Protein AF-A0A5T1YWD6-F1 (afdb_monomer)

Organism: Campylobacter jejuni (NCBI:txid197)

Secondary structure (DSSP, 8-state):
----TTS-PSPEEEEEEETTEEEEEEEEEHHHHHT-TTGGGEEE-HHHH--S--S-TTEEEEEEHHHHHHHTTSTHHHHHHHHHHHHHHHHHHHHHHHHHTSPPHHHHHHHHHH-HHHHHHHHHHIIIIISHHHHHH-HHHHHT-HHHHHHHHHHHHHHHT-

Mean predicted aligned error: 9.4 Å

Nearest PDB structures (foldseek):
  2qb8-assembly2_B  TM=4.232E-01  e=1.201E+00  Saccharomyces cerevisiae
  8bqs-assembly1_e  TM=4.198E-01  e=2.647E+00  Tetrahymena thermophila SB210
  4yp8-assembly2_B  TM=3.379E-01  e=5.489E+00  Homo sapiens

Radius of gyration: 25.06 Å; Cα contacts (8 Å, |Δi|>4): 116; chains: 1; bounding box: 54×38×63 Å

Sequence (162 aa):
DSDDGSLVVLPVRLYFVYQNKEITFLITTKQLIILDPDREKYTDVTKKIINWEIKYSNIIILLDLDKWNIIKKDSSFLEYQQKIQEYLKALEDNEQKRIQNAITEIEILNYLKENKDIARKFKQILDNDHLPYIKQHRPDIVASWKYYQEFEKMCEELDENN

pLDDT: mean 85.83, std 12.74, range [32.72, 96.5]

Foldseek 3Di:
DDDDVPPDDPFDWDWDADPNDIWIKTKHFPVVLVPDPCNVQWDFCPVVLDDDDQPDPGITIITGPVVCVVPVPPPCVVVVSVVVVVSSVVVVVVVVVCVVPPQDLVNVLVVCLVVVVVLVVVVCCCVPPPCPVCCVPPVVVVVPPVSVVVSVVSNVVVVVVD

Solvent-accessible surface area (backbone atoms only — not comparable to full-atom values): 9642 Å² total; per-residue (Å²): 145,81,81,72,94,75,83,77,68,76,68,42,76,49,79,44,81,52,96,94,36,84,45,57,40,37,39,33,41,55,73,60,49,74,72,40,92,64,47,84,53,43,36,85,43,40,79,79,54,44,91,69,89,63,96,57,86,49,62,40,32,31,30,46,44,74,58,46,74,65,41,80,84,42,77,66,46,57,57,53,29,50,54,52,46,52,52,52,49,53,50,54,52,50,51,50,50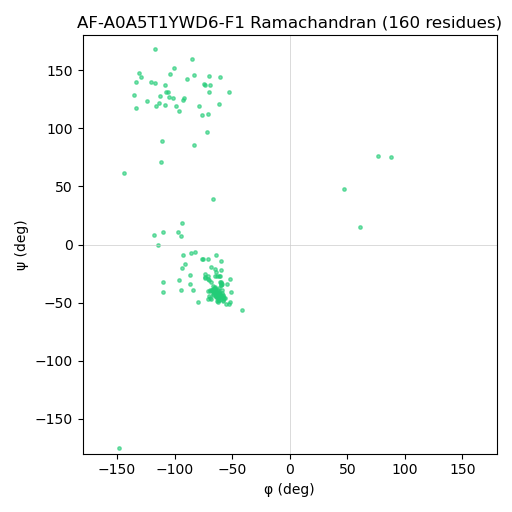,51,60,73,68,46,87,46,73,66,56,52,50,53,52,32,68,76,35,54,71,58,37,51,54,51,48,50,48,40,62,71,74,65,38,53,70,44,54,70,77,41,43,70,61,62,71,66,36,64,70,59,55,53,48,52,53,54,52,52,55,59,64,75,76,108

InterPro domains:
  IPR021353 Protein of unknown function DUF2972 [PF11186] (8-158)

Structure (mmCIF, N/CA/C/O backbone):
data_AF-A0A5T1YWD6-F1
#
_entry.id   AF-A0A5T1YWD6-F1
#
loop_
_atom_site.group_PDB
_atom_site.id
_atom_site.type_symbol
_atom_site.label_atom_id
_atom_site.label_alt_id
_atom_site.label_comp_id
_atom_site.label_asym_id
_atom_site.label_entity_id
_atom_site.label_seq_id
_atom_site.pdbx_PDB_ins_code
_atom_site.Cartn_x
_atom_site.Cartn_y
_atom_site.Cartn_z
_atom_site.occupancy
_atom_site.B_iso_or_equiv
_atom_site.auth_seq_id
_atom_site.auth_comp_id
_atom_site.auth_asym_id
_atom_site.auth_atom_id
_atom_site.pdbx_PDB_model_num
ATOM 1 N N . ASP A 1 1 ? 3.124 -24.638 1.987 1.00 35.06 1 ASP A N 1
ATOM 2 C CA . ASP A 1 1 ? 2.186 -23.705 1.337 1.00 35.06 1 ASP A CA 1
ATOM 3 C C . ASP A 1 1 ? 1.705 -22.703 2.360 1.00 35.06 1 ASP A C 1
ATOM 5 O O . ASP A 1 1 ? 0.702 -22.919 3.025 1.00 35.06 1 ASP A O 1
ATOM 9 N N . SER A 1 2 ? 2.519 -21.683 2.606 1.00 34.62 2 SER A N 1
ATOM 10 C CA . SER A 1 2 ? 2.309 -20.716 3.679 1.00 34.62 2 SER A CA 1
ATOM 11 C C . SER A 1 2 ? 2.550 -19.319 3.139 1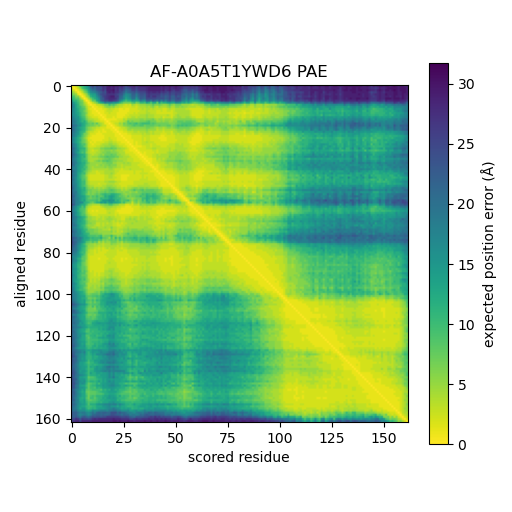.00 34.62 2 SER A C 1
ATOM 13 O O . SER A 1 2 ? 3.620 -19.067 2.586 1.00 34.62 2 SER A O 1
ATOM 15 N N . ASP A 1 3 ? 1.562 -18.466 3.394 1.00 34.62 3 ASP A N 1
ATOM 16 C CA . ASP A 1 3 ? 1.523 -17.027 3.144 1.00 34.62 3 ASP A CA 1
ATOM 17 C C . ASP A 1 3 ? 1.280 -16.657 1.673 1.00 34.62 3 ASP A C 1
ATOM 19 O O . ASP A 1 3 ? 2.172 -16.261 0.922 1.00 34.62 3 ASP A O 1
ATOM 23 N N . ASP A 1 4 ? 0.017 -16.798 1.253 1.00 32.72 4 ASP A N 1
ATOM 24 C CA . ASP A 1 4 ? -0.498 -15.957 0.182 1.00 32.72 4 ASP A CA 1
ATOM 25 C C . ASP A 1 4 ? -0.403 -14.498 0.653 1.00 32.72 4 ASP A C 1
ATOM 27 O O . ASP A 1 4 ? -0.552 -14.196 1.832 1.00 32.72 4 ASP A O 1
ATOM 31 N N . GLY A 1 5 ? -0.112 -13.563 -0.247 1.00 40.47 5 GLY A N 1
ATOM 32 C CA . GLY A 1 5 ? -0.024 -12.130 0.062 1.00 40.47 5 GLY A CA 1
ATOM 33 C C . GLY A 1 5 ? -1.365 -11.489 0.461 1.00 40.47 5 GLY A C 1
ATOM 34 O O . GLY A 1 5 ? -1.658 -10.381 0.023 1.00 40.47 5 GLY A O 1
ATOM 35 N N . SER A 1 6 ? -2.198 -12.189 1.233 1.00 35.53 6 SER A N 1
ATOM 36 C CA . SER A 1 6 ? -3.509 -11.794 1.742 1.00 35.53 6 SER A CA 1
ATOM 37 C C . SER A 1 6 ? -3.432 -10.920 3.000 1.00 35.53 6 SER A C 1
ATOM 39 O O . SER A 1 6 ? -4.447 -10.370 3.439 1.00 35.53 6 SER A O 1
ATOM 41 N N . LEU A 1 7 ? -2.236 -10.718 3.562 1.00 42.41 7 LEU A N 1
ATOM 42 C CA . LEU A 1 7 ? -2.032 -9.802 4.678 1.00 42.41 7 LEU A CA 1
ATOM 43 C C . LEU A 1 7 ? -2.147 -8.333 4.225 1.00 42.41 7 LEU A C 1
ATOM 45 O O . LEU A 1 7 ? -1.185 -7.690 3.824 1.00 42.41 7 LEU A O 1
ATOM 49 N N . VAL A 1 8 ? -3.358 -7.810 4.446 1.00 55.28 8 VAL A N 1
ATOM 50 C CA . VAL A 1 8 ? -3.690 -6.414 4.779 1.00 55.28 8 VAL A CA 1
ATOM 51 C C . VAL A 1 8 ? -3.914 -5.446 3.609 1.00 55.28 8 VAL A C 1
ATOM 53 O O . VAL A 1 8 ? -3.154 -4.514 3.359 1.00 55.28 8 VAL A O 1
ATOM 56 N N . VAL A 1 9 ? -5.078 -5.572 2.969 1.00 68.50 9 VAL A N 1
ATOM 57 C CA . VAL A 1 9 ? -5.724 -4.460 2.250 1.00 68.50 9 VAL A CA 1
ATOM 58 C C . VAL A 1 9 ? -6.683 -3.728 3.188 1.00 68.50 9 VAL A C 1
ATOM 60 O O . VAL A 1 9 ? -7.563 -4.336 3.793 1.00 68.50 9 VAL A O 1
ATOM 63 N N . LEU A 1 10 ? -6.524 -2.408 3.308 1.00 81.19 10 LEU A N 1
ATOM 64 C CA . LEU A 1 10 ? -7.544 -1.543 3.906 1.00 81.19 10 LEU A CA 1
ATOM 65 C C . LEU A 1 10 ? -8.754 -1.453 2.951 1.00 81.19 10 LEU A C 1
ATOM 67 O O . LEU A 1 10 ? -8.550 -1.405 1.737 1.00 81.19 10 LEU A O 1
ATOM 71 N N . PRO A 1 11 ? -9.999 -1.370 3.454 1.00 88.69 11 PRO A N 1
ATOM 72 C CA . PRO A 1 11 ? -10.385 -1.234 4.859 1.00 88.69 11 PRO A CA 1
ATOM 73 C C . PRO A 1 11 ? -10.431 -2.564 5.630 1.00 88.69 11 PRO A C 1
ATOM 75 O O . PRO A 1 11 ? -10.867 -3.583 5.106 1.00 88.69 11 PRO A O 1
ATOM 78 N N . VAL A 1 12 ? -10.084 -2.522 6.920 1.00 90.31 12 VAL A N 1
ATOM 79 C CA . VAL A 1 12 ? -10.165 -3.662 7.849 1.00 90.31 12 VAL A CA 1
ATOM 80 C C . VAL A 1 12 ? -11.090 -3.340 9.017 1.00 90.31 12 VAL A C 1
ATOM 82 O O . VAL A 1 12 ? -11.076 -2.234 9.554 1.00 90.31 12 VAL A O 1
ATOM 85 N N . ARG A 1 13 ? -11.900 -4.322 9.425 1.00 90.50 13 ARG A N 1
ATOM 86 C CA . ARG A 1 13 ? -12.762 -4.250 10.610 1.00 90.50 13 ARG A CA 1
ATOM 87 C C . ARG A 1 13 ? -12.203 -5.164 11.696 1.00 90.50 13 ARG A C 1
ATOM 89 O O . ARG A 1 13 ? -12.092 -6.367 11.487 1.00 90.50 13 ARG A O 1
ATOM 96 N N . LEU A 1 14 ? -11.859 -4.591 12.844 1.00 90.88 14 LEU A N 1
ATOM 97 C CA . LEU A 1 14 ? -11.433 -5.328 14.031 1.00 90.88 14 LEU A CA 1
ATOM 98 C C . LEU A 1 14 ? -12.586 -5.409 15.025 1.00 90.88 14 LEU A C 1
ATOM 100 O O . LEU A 1 14 ? -13.163 -4.388 15.403 1.00 90.88 14 LEU A O 1
ATOM 104 N N . TYR A 1 15 ? -12.906 -6.631 15.435 1.00 90.31 15 TYR A N 1
ATOM 105 C CA . TYR A 1 15 ? -14.066 -6.949 16.256 1.00 90.31 15 TYR A CA 1
ATOM 106 C C . TYR A 1 15 ? -13.651 -7.251 17.692 1.00 90.31 15 TYR A C 1
ATOM 108 O O . TYR A 1 15 ? -12.761 -8.062 17.941 1.00 90.31 15 TYR A O 1
ATOM 116 N N . PHE A 1 16 ? -14.331 -6.618 18.641 1.00 88.94 16 PHE A N 1
ATOM 117 C CA . PHE A 1 16 ? -14.125 -6.792 20.072 1.00 88.94 16 PHE A CA 1
ATOM 118 C C . PHE A 1 16 ? -15.466 -7.030 20.756 1.00 88.94 16 PHE A C 1
ATOM 120 O O . PHE A 1 16 ? -16.493 -6.494 20.341 1.00 88.94 16 PHE A O 1
ATOM 127 N N . VAL A 1 17 ? -15.460 -7.818 21.828 1.00 85.62 17 VAL A N 1
ATOM 128 C CA . VAL A 1 17 ? -16.655 -8.073 22.639 1.00 85.62 17 VAL A CA 1
ATOM 129 C C . VAL A 1 17 ? -16.548 -7.284 23.940 1.00 85.62 17 VAL A C 1
ATOM 131 O O . VAL A 1 17 ? -15.562 -7.402 24.665 1.00 85.62 17 VAL A O 1
ATOM 134 N N . TYR A 1 18 ? -17.579 -6.499 24.243 1.00 81.94 18 TYR A N 1
ATOM 135 C CA . TYR A 1 18 ? -17.719 -5.728 25.475 1.00 81.94 18 TYR A CA 1
ATOM 136 C C . TYR A 1 18 ? -19.120 -5.923 26.052 1.00 81.94 18 TYR A C 1
ATOM 138 O O . TYR A 1 18 ? -20.101 -5.552 25.412 1.00 81.94 18 TYR A O 1
ATOM 146 N N . GLN A 1 19 ? -19.236 -6.500 27.254 1.00 82.38 19 GLN A N 1
ATOM 147 C CA . GLN A 1 19 ? -20.529 -6.751 27.917 1.00 82.38 19 GLN A CA 1
ATOM 148 C C . GLN A 1 19 ? -21.571 -7.409 26.982 1.00 82.38 19 GLN A C 1
ATOM 150 O O . GLN A 1 19 ? -22.706 -6.947 26.865 1.00 82.38 19 GLN A O 1
ATOM 155 N N . ASN A 1 20 ? -21.161 -8.461 26.262 1.00 82.94 20 ASN A N 1
ATOM 156 C CA . ASN A 1 20 ? -21.955 -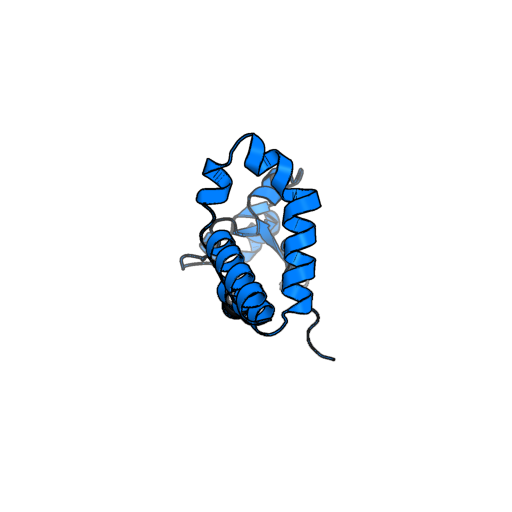9.167 25.241 1.00 82.94 20 ASN A CA 1
ATOM 157 C C . ASN A 1 20 ? -22.406 -8.312 24.041 1.00 82.94 20 ASN A C 1
ATOM 159 O O . ASN A 1 20 ? -23.272 -8.729 23.274 1.00 82.94 20 ASN A O 1
ATOM 163 N N . LYS A 1 21 ? -21.825 -7.126 23.848 1.00 83.38 21 LYS A N 1
ATOM 164 C CA . LYS A 1 21 ? -22.015 -6.294 22.661 1.00 83.38 21 LYS A CA 1
ATOM 165 C C . LYS A 1 21 ? -20.755 -6.306 21.817 1.00 83.38 21 LYS A C 1
ATOM 167 O O . LYS A 1 21 ? -19.648 -6.155 22.327 1.00 83.38 21 LYS A O 1
ATOM 172 N N . GLU A 1 22 ? -20.945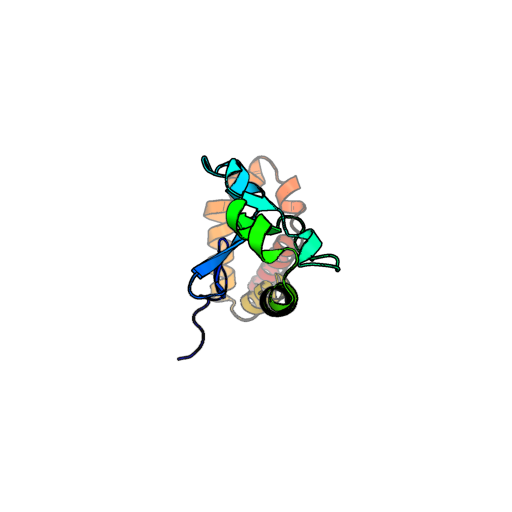 -6.413 20.514 1.00 86.75 22 GLU A N 1
ATOM 173 C CA . GLU A 1 22 ? -19.865 -6.239 19.556 1.00 86.75 22 GLU A CA 1
ATOM 174 C C . GLU A 1 22 ? -19.502 -4.753 19.425 1.00 86.75 22 GLU A C 1
ATOM 176 O O . GLU A 1 22 ? -20.371 -3.862 19.416 1.00 86.75 22 GLU A O 1
ATOM 181 N N 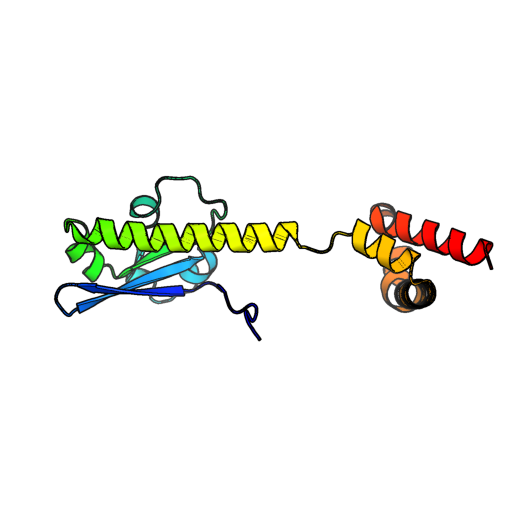. ILE A 1 23 ? -18.199 -4.507 19.361 1.00 89.56 23 ILE A N 1
ATOM 182 C CA . ILE A 1 23 ? -17.562 -3.228 19.085 1.00 89.56 23 ILE A CA 1
ATOM 183 C C . ILE A 1 23 ? -16.643 -3.442 17.894 1.00 89.56 23 ILE A C 1
ATOM 185 O O . ILE A 1 23 ? -15.747 -4.284 17.937 1.00 89.56 23 ILE A O 1
ATOM 189 N N . THR A 1 24 ? -16.848 -2.652 16.848 1.00 91.25 24 THR A N 1
ATOM 190 C CA . THR A 1 24 ? -16.086 -2.772 15.609 1.00 91.25 24 THR A CA 1
ATOM 191 C C . THR A 1 24 ? -15.282 -1.505 15.374 1.00 91.25 24 THR A C 1
ATOM 193 O O . THR A 1 24 ? -15.860 -0.432 15.208 1.00 91.25 24 THR A O 1
ATOM 196 N N . PHE A 1 25 ? -13.960 -1.635 15.311 1.00 92.69 25 PHE A N 1
ATOM 197 C CA . PHE A 1 25 ? -13.071 -0.575 14.846 1.00 92.69 25 PHE A CA 1
ATOM 198 C C . PHE A 1 25 ? -12.828 -0.749 13.351 1.00 92.69 25 PHE A C 1
ATOM 200 O O . PHE A 1 25 ? -12.387 -1.807 12.906 1.00 92.69 25 PHE A O 1
ATOM 207 N N . LEU A 1 26 ? -13.116 0.288 12.574 1.00 93.38 26 LEU A N 1
ATOM 208 C CA . LEU A 1 26 ? -12.834 0.351 11.148 1.00 93.38 26 LEU A CA 1
ATOM 209 C C . LEU A 1 26 ? -11.506 1.079 10.940 1.00 93.38 26 LEU A C 1
ATOM 211 O O . LEU A 1 26 ? -11.391 2.270 11.215 1.00 93.38 26 LEU A O 1
ATOM 215 N N . ILE A 1 27 ? -10.510 0.367 10.431 1.00 92.25 27 ILE A N 1
ATOM 216 C CA . ILE A 1 27 ? -9.232 0.926 10.002 1.00 92.25 27 ILE A CA 1
ATOM 217 C C . ILE A 1 27 ? -9.311 1.095 8.489 1.00 92.25 27 ILE A C 1
ATOM 219 O O . ILE A 1 27 ? -9.535 0.131 7.760 1.00 92.25 27 ILE A O 1
ATOM 223 N N . THR A 1 28 ? -9.173 2.322 8.003 1.00 91.44 28 THR A N 1
ATOM 224 C CA . THR A 1 28 ? -9.316 2.645 6.578 1.00 91.44 28 THR A CA 1
ATOM 225 C C . THR A 1 28 ? -8.405 3.808 6.194 1.00 91.44 28 THR A C 1
ATOM 227 O O . THR A 1 28 ? -7.607 4.280 7.005 1.00 91.44 28 THR A O 1
ATOM 230 N N . THR A 1 29 ? -8.502 4.276 4.952 1.00 90.44 29 THR A N 1
ATOM 231 C CA . THR A 1 29 ? -7.843 5.502 4.507 1.00 90.44 29 THR A CA 1
ATOM 232 C C . THR A 1 29 ? -8.816 6.677 4.471 1.00 90.44 29 THR A C 1
ATOM 234 O O . THR A 1 29 ? -10.016 6.528 4.226 1.00 90.44 29 THR A O 1
ATOM 237 N N . LYS A 1 30 ? -8.285 7.889 4.661 1.00 88.19 30 LYS A N 1
ATOM 238 C CA . LYS A 1 30 ? -9.056 9.139 4.565 1.00 88.19 30 LYS A CA 1
ATOM 239 C C . LYS A 1 30 ? -9.791 9.285 3.228 1.00 88.19 30 LYS A C 1
ATOM 241 O O . LYS A 1 30 ? -10.877 9.847 3.201 1.00 88.19 30 LYS A O 1
ATOM 246 N N . GLN A 1 31 ? -9.223 8.784 2.127 1.00 85.94 31 GLN A N 1
ATOM 247 C CA . GLN A 1 31 ? -9.871 8.889 0.816 1.00 85.94 31 GLN A CA 1
ATOM 248 C C . GLN A 1 31 ? -11.143 8.037 0.745 1.00 85.94 31 GLN A C 1
ATOM 250 O O . GLN A 1 31 ? -12.145 8.481 0.195 1.00 85.94 31 GLN A O 1
ATOM 255 N N . LEU A 1 32 ? -11.113 6.838 1.335 1.00 86.31 32 LEU A N 1
ATOM 256 C CA . LEU A 1 32 ? -12.243 5.914 1.311 1.00 86.31 32 LEU A CA 1
ATOM 257 C C . LEU A 1 32 ? -13.404 6.408 2.181 1.00 86.31 32 LEU A C 1
ATOM 259 O O . LEU A 1 32 ? -14.549 6.326 1.752 1.00 86.31 32 LEU A O 1
ATOM 263 N N . ILE A 1 33 ? -13.128 6.980 3.360 1.00 88.31 33 ILE A N 1
ATOM 264 C CA . ILE A 1 33 ? -14.201 7.461 4.249 1.00 88.31 33 ILE A CA 1
ATOM 265 C C . ILE A 1 33 ? -14.916 8.709 3.716 1.00 88.31 33 ILE A C 1
ATOM 267 O O . ILE A 1 33 ? -16.098 8.901 3.981 1.00 88.31 33 ILE A O 1
ATOM 271 N N . ILE A 1 34 ? -14.233 9.560 2.942 1.00 85.69 34 ILE A N 1
ATOM 272 C CA . ILE A 1 34 ? -14.864 10.741 2.326 1.00 85.69 34 ILE A CA 1
ATOM 273 C C . ILE A 1 34 ? -16.007 10.324 1.390 1.00 85.69 34 ILE A C 1
ATOM 275 O O . ILE A 1 34 ? -17.001 11.041 1.276 1.00 85.69 34 ILE A O 1
ATOM 279 N N . LEU A 1 35 ? -15.874 9.159 0.754 1.00 85.19 35 LEU A N 1
ATOM 280 C CA . LEU A 1 35 ? -16.856 8.602 -0.173 1.00 85.19 35 LEU A CA 1
ATOM 281 C C . LEU A 1 35 ? -17.959 7.795 0.530 1.00 85.19 35 LEU A C 1
ATOM 283 O O . LEU A 1 35 ? -18.920 7.399 -0.124 1.00 85.19 35 LEU A O 1
ATOM 287 N N . ASP A 1 36 ? -17.840 7.555 1.837 1.00 86.00 36 ASP A N 1
ATOM 288 C CA . ASP A 1 36 ? -18.818 6.783 2.598 1.00 86.00 36 ASP A CA 1
ATOM 289 C C . ASP A 1 36 ? -20.053 7.655 2.923 1.00 86.00 36 ASP A C 1
ATOM 291 O O . ASP A 1 36 ? -19.918 8.689 3.598 1.00 86.00 36 ASP A O 1
ATOM 295 N N . PRO A 1 37 ? -21.263 7.278 2.461 1.00 87.62 37 PRO A N 1
ATOM 296 C CA . PRO A 1 37 ? -22.492 8.005 2.777 1.00 87.62 37 PRO A CA 1
ATOM 297 C C . PRO A 1 37 ? -22.828 7.982 4.274 1.00 87.62 37 PRO A C 1
ATOM 299 O O . PRO A 1 37 ? -23.490 8.893 4.763 1.00 87.62 37 PRO A O 1
ATOM 302 N N . ASP A 1 38 ? -22.334 6.987 5.011 1.00 87.19 38 ASP A N 1
ATOM 303 C CA . ASP A 1 38 ? -22.591 6.775 6.432 1.00 87.19 38 ASP A CA 1
ATOM 304 C C . ASP A 1 38 ? -21.482 7.335 7.338 1.00 87.19 38 ASP A C 1
ATOM 306 O O . ASP A 1 38 ? -21.492 7.099 8.548 1.00 87.19 38 ASP A O 1
ATOM 310 N N . ARG A 1 39 ? -20.539 8.122 6.796 1.00 86.44 39 ARG A N 1
ATOM 311 C CA . ARG A 1 39 ? -19.379 8.645 7.547 1.00 86.44 39 ARG A CA 1
ATOM 312 C C . ARG A 1 39 ? -19.736 9.365 8.853 1.00 86.44 39 ARG A C 1
ATOM 314 O O . ARG A 1 39 ? -18.944 9.350 9.788 1.00 86.44 39 ARG A O 1
ATOM 321 N N . GLU A 1 40 ? -20.917 9.983 8.926 1.00 87.81 40 GLU A N 1
ATOM 322 C CA . GLU A 1 40 ? -21.393 10.730 10.101 1.00 87.81 40 GLU A CA 1
ATOM 323 C C . GLU A 1 40 ? -21.687 9.828 11.309 1.00 87.81 40 GLU A C 1
ATOM 325 O O . GLU A 1 40 ? -21.694 10.300 12.444 1.00 87.81 40 GLU A O 1
ATOM 330 N N . LYS A 1 41 ? -21.872 8.519 11.086 1.00 89.75 41 LYS A N 1
ATOM 331 C CA . LYS A 1 41 ? -22.056 7.518 12.149 1.00 89.75 41 LYS A CA 1
ATOM 332 C C . LYS A 1 41 ? -20.749 7.178 12.865 1.00 89.75 41 LYS A C 1
ATOM 334 O O . LYS A 1 41 ? -20.770 6.540 13.917 1.00 89.75 41 LYS A O 1
ATOM 339 N N . TYR A 1 42 ? -19.610 7.588 12.311 1.00 91.81 42 TYR A N 1
ATOM 340 C CA . TYR A 1 42 ? -18.298 7.264 12.844 1.00 91.81 42 TYR A CA 1
ATOM 341 C C . TYR A 1 42 ? -17.656 8.444 13.576 1.00 91.81 42 TYR A C 1
ATOM 343 O O . TYR A 1 42 ? -17.781 9.607 13.204 1.00 91.81 42 TYR A O 1
ATOM 351 N N . THR A 1 43 ? -16.892 8.120 14.613 1.00 92.69 43 THR A N 1
ATOM 352 C CA . THR A 1 43 ? -15.966 9.019 15.300 1.00 92.69 43 THR A CA 1
ATOM 353 C C . THR A 1 43 ? -14.535 8.639 14.957 1.00 92.69 43 THR A C 1
ATOM 355 O O . THR A 1 43 ? -14.154 7.474 15.087 1.00 92.69 43 THR A O 1
ATOM 358 N N . ASP A 1 44 ? -13.726 9.630 14.583 1.00 93.19 44 ASP A N 1
ATOM 359 C CA . ASP A 1 44 ? -12.277 9.472 14.453 1.00 93.19 44 ASP A CA 1
ATOM 360 C C . ASP A 1 44 ? -11.632 9.336 15.839 1.00 93.19 44 ASP A C 1
ATOM 362 O O . ASP A 1 44 ? -11.597 10.273 16.643 1.00 93.19 44 ASP A O 1
ATOM 366 N N . VAL A 1 45 ? -11.110 8.142 16.110 1.00 92.81 45 VAL A N 1
ATOM 367 C CA . VAL A 1 45 ? -10.413 7.787 17.351 1.00 92.81 45 VAL A CA 1
ATOM 368 C C . VAL A 1 45 ? -8.912 7.580 17.130 1.00 92.81 45 VAL A C 1
ATOM 370 O O . VAL A 1 45 ? -8.209 7.142 18.041 1.00 92.81 45 VAL A O 1
ATOM 373 N N . THR A 1 46 ? -8.381 7.945 15.960 1.00 92.12 46 THR A N 1
ATOM 374 C CA . THR A 1 46 ? -6.984 7.698 15.562 1.00 92.12 46 THR A CA 1
ATOM 375 C C . THR A 1 46 ? -5.999 8.218 16.605 1.00 92.12 46 THR A C 1
ATOM 377 O O . THR A 1 46 ? -5.180 7.460 17.109 1.00 92.12 46 THR A O 1
ATOM 380 N N . LYS A 1 47 ? -6.139 9.481 17.031 1.00 89.50 47 LYS A N 1
ATOM 381 C CA . LYS A 1 47 ? -5.266 10.107 18.049 1.00 89.50 47 LYS A CA 1
ATOM 382 C C . LYS A 1 47 ? -5.473 9.576 19.472 1.00 89.50 47 LYS A C 1
ATOM 384 O O . LYS A 1 47 ? -4.717 9.929 20.372 1.00 89.50 47 LYS A O 1
ATOM 389 N N . LYS A 1 48 ? -6.544 8.816 19.713 1.00 90.25 48 LYS A N 1
ATOM 390 C CA . LYS A 1 48 ? -6.783 8.146 20.998 1.00 90.25 48 LYS A CA 1
ATOM 391 C C . LYS A 1 48 ? -6.093 6.794 21.044 1.00 90.25 48 LYS A C 1
ATOM 393 O O . LYS A 1 48 ? -5.611 6.414 22.099 1.00 90.25 48 LYS A O 1
ATOM 398 N N . ILE A 1 49 ? -6.019 6.115 19.905 1.00 90.25 49 ILE A N 1
ATOM 399 C CA . ILE A 1 49 ? -5.361 4.816 19.787 1.00 90.25 49 ILE A CA 1
ATOM 400 C C . ILE A 1 49 ? -3.858 4.983 19.570 1.00 90.25 49 ILE A C 1
ATOM 402 O O . ILE A 1 49 ? -3.069 4.230 20.128 1.00 90.25 49 ILE A O 1
ATOM 406 N N . ILE A 1 50 ? -3.446 5.966 18.777 1.00 86.94 50 ILE A N 1
ATOM 407 C CA . ILE A 1 50 ? -2.071 6.117 18.309 1.00 86.94 50 ILE A CA 1
ATOM 408 C C . ILE A 1 50 ? -1.462 7.371 18.926 1.00 86.94 50 ILE A C 1
ATOM 410 O O . ILE A 1 50 ? -2.023 8.463 18.828 1.00 86.94 50 ILE A O 1
ATOM 414 N N . ASN A 1 51 ? -0.295 7.197 19.544 1.00 82.75 51 ASN A N 1
ATOM 415 C CA . ASN A 1 51 ? 0.488 8.264 20.168 1.00 82.75 51 ASN A CA 1
ATOM 416 C C . ASN A 1 51 ? 1.876 8.463 19.529 1.00 82.75 51 ASN A C 1
ATOM 418 O O . ASN A 1 51 ? 2.676 9.225 20.066 1.00 82.75 51 ASN A O 1
ATOM 422 N N . TRP A 1 52 ? 2.159 7.801 18.405 1.00 84.75 52 TRP A N 1
ATOM 423 C CA . TRP A 1 52 ? 3.371 7.990 17.605 1.00 84.75 52 TRP A CA 1
ATOM 424 C C . TRP A 1 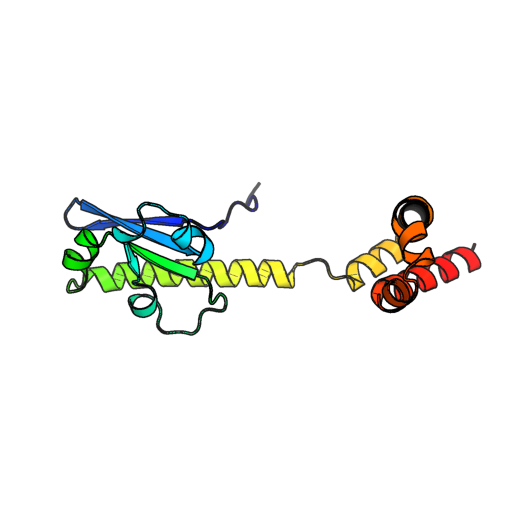52 ? 3.027 8.506 16.205 1.00 84.75 52 TRP A C 1
ATOM 426 O O . TRP A 1 52 ? 1.866 8.517 15.789 1.00 84.75 52 TRP A O 1
ATOM 436 N N . GLU A 1 53 ? 4.045 8.950 15.476 1.00 78.44 53 GLU A N 1
ATOM 437 C CA . GLU A 1 53 ? 3.904 9.311 14.070 1.00 78.44 53 GLU A CA 1
ATOM 438 C C . GLU A 1 53 ? 3.840 8.042 13.211 1.00 78.44 53 GLU A C 1
ATOM 440 O O . GLU A 1 53 ? 4.815 7.302 13.108 1.00 78.44 53 GLU A O 1
ATOM 445 N N . ILE A 1 54 ? 2.676 7.776 12.617 1.00 72.94 54 ILE A N 1
ATOM 446 C CA . ILE A 1 54 ? 2.486 6.653 11.692 1.00 72.94 54 ILE A CA 1
ATOM 447 C C . ILE A 1 54 ? 3.167 7.008 10.376 1.00 72.94 54 ILE A C 1
ATOM 449 O O . ILE A 1 54 ? 2.955 8.104 9.847 1.00 72.94 54 ILE A O 1
ATOM 453 N N . LYS A 1 55 ? 3.878 6.051 9.778 1.00 71.38 55 LYS A N 1
ATOM 454 C CA . LYS A 1 55 ? 4.497 6.233 8.453 1.00 71.38 55 LYS A CA 1
ATOM 455 C C . LYS A 1 55 ? 3.467 6.549 7.351 1.00 71.38 55 LYS A C 1
ATOM 457 O O . LYS A 1 55 ? 3.801 7.153 6.334 1.00 71.38 55 LYS A O 1
ATOM 462 N N . TYR A 1 56 ? 2.204 6.186 7.574 1.00 70.56 56 TYR A N 1
ATOM 463 C CA . TYR A 1 56 ? 1.077 6.352 6.656 1.00 70.56 56 TYR A CA 1
ATOM 464 C C . TYR A 1 56 ? 0.087 7.405 7.174 1.00 70.56 56 TYR A C 1
ATOM 466 O O . TYR A 1 56 ? -0.887 7.103 7.866 1.00 70.56 56 TYR A O 1
ATOM 474 N N . SER A 1 57 ? 0.309 8.668 6.805 1.00 68.62 57 SER A N 1
ATOM 475 C CA . SER A 1 57 ? -0.494 9.821 7.258 1.00 68.62 57 SER A CA 1
ATOM 476 C C . SER A 1 57 ? -1.966 9.809 6.801 1.00 68.62 57 SER A C 1
ATOM 478 O O . SER A 1 57 ? -2.783 10.630 7.249 1.00 68.62 57 SER A O 1
ATOM 480 N N . ASN A 1 58 ? -2.325 8.889 5.902 1.00 84.75 58 ASN A N 1
ATOM 481 C CA . ASN A 1 58 ? -3.670 8.695 5.374 1.00 84.75 58 ASN A CA 1
ATOM 482 C C . ASN A 1 58 ? -4.498 7.652 6.137 1.00 84.75 58 ASN A C 1
ATOM 484 O O . ASN A 1 58 ? -5.694 7.572 5.855 1.00 84.75 58 ASN A O 1
ATOM 488 N N . ILE A 1 59 ? -3.918 6.887 7.070 1.00 88.94 59 ILE A N 1
ATOM 489 C CA . ILE A 1 59 ? -4.673 5.931 7.892 1.00 88.94 59 ILE A CA 1
ATOM 490 C C . ILE A 1 59 ? -5.580 6.689 8.867 1.00 88.94 59 ILE A C 1
ATOM 492 O O . ILE A 1 59 ? -5.183 7.686 9.473 1.00 88.94 59 ILE A O 1
ATOM 496 N N . ILE A 1 60 ? -6.813 6.207 9.002 1.00 91.88 60 ILE A N 1
ATOM 497 C CA . ILE A 1 60 ? -7.799 6.675 9.972 1.00 91.88 60 ILE A CA 1
ATOM 498 C C . ILE A 1 60 ? -8.441 5.472 10.662 1.00 91.88 60 ILE A C 1
ATOM 500 O O . ILE A 1 60 ? -8.721 4.452 10.028 1.00 91.88 60 ILE A O 1
ATOM 504 N N . ILE A 1 61 ? -8.666 5.597 11.969 1.00 93.56 61 ILE A N 1
ATOM 505 C CA . ILE A 1 61 ? -9.359 4.598 12.776 1.00 93.56 61 ILE A CA 1
ATOM 506 C C . ILE A 1 61 ? -10.676 5.184 13.248 1.00 93.56 61 ILE A C 1
ATOM 508 O O . ILE A 1 61 ? -10.725 6.209 13.931 1.00 93.56 61 ILE A O 1
ATOM 512 N N . LEU A 1 62 ? -11.740 4.495 12.876 1.00 94.38 62 LEU A N 1
ATOM 513 C CA . LEU A 1 62 ? -13.111 4.913 13.050 1.00 94.38 62 LEU A CA 1
ATOM 514 C C . LEU A 1 62 ? -13.825 3.940 13.975 1.00 94.38 62 LEU A C 1
ATOM 516 O O . LEU A 1 62 ? -13.660 2.723 13.881 1.00 94.38 62 LEU A O 1
ATOM 520 N N . LEU A 1 63 ? -14.644 4.489 14.857 1.00 93.12 63 LEU A N 1
ATOM 521 C CA . LEU A 1 63 ? -15.531 3.728 15.720 1.00 93.12 63 LEU A CA 1
ATOM 522 C C . LEU A 1 63 ? -16.935 4.305 15.605 1.00 93.12 63 LEU A C 1
ATOM 524 O O . LEU A 1 63 ? -17.090 5.514 15.471 1.00 93.12 63 LEU A O 1
ATOM 528 N N . ASP A 1 64 ? -17.950 3.455 15.668 1.00 90.25 64 ASP A N 1
ATOM 529 C CA . ASP A 1 64 ? -19.335 3.909 15.774 1.00 90.25 64 ASP A CA 1
ATOM 530 C C . ASP A 1 64 ? -19.504 4.900 16.949 1.00 90.25 64 ASP A C 1
ATOM 532 O O . ASP A 1 64 ? -19.009 4.664 18.060 1.00 90.25 64 ASP A O 1
ATOM 536 N N . LEU A 1 65 ? -20.158 6.037 16.690 1.00 85.62 65 LEU A N 1
ATOM 537 C CA . LEU A 1 65 ? -20.301 7.151 17.632 1.00 85.62 65 LEU A CA 1
ATOM 538 C C . LEU A 1 65 ? -21.005 6.729 18.931 1.00 85.62 65 LEU A C 1
ATOM 540 O O . LEU A 1 65 ? -20.592 7.139 20.024 1.00 85.62 65 LEU A O 1
ATOM 544 N N . ASP A 1 66 ? -22.026 5.878 18.836 1.00 86.50 66 ASP A N 1
ATOM 545 C CA . ASP A 1 66 ? -22.773 5.401 19.999 1.00 86.50 66 ASP A CA 1
ATOM 546 C C . ASP A 1 66 ? -21.899 4.476 20.847 1.00 86.50 66 ASP A C 1
ATOM 548 O O . ASP A 1 66 ? -21.868 4.583 22.078 1.00 86.50 66 ASP A O 1
ATOM 552 N N . LYS A 1 67 ? -21.106 3.615 20.199 1.00 87.75 67 LYS A N 1
ATOM 553 C CA . LYS A 1 67 ? -20.139 2.739 20.882 1.00 87.75 67 LYS A CA 1
ATOM 554 C C . LYS A 1 67 ? -19.028 3.533 21.557 1.00 87.75 67 LYS A C 1
ATOM 556 O O . LYS A 1 67 ? -18.673 3.223 22.696 1.00 87.75 67 LYS A O 1
ATOM 561 N N . TRP A 1 68 ? -18.510 4.575 20.909 1.00 87.69 68 TRP A N 1
ATOM 562 C CA . TRP A 1 68 ? -17.475 5.436 21.483 1.00 87.69 68 TRP A CA 1
ATOM 563 C C . TRP A 1 68 ? -17.917 6.068 22.803 1.00 87.69 68 TRP A C 1
ATOM 565 O O . TRP A 1 68 ? -17.168 6.079 23.784 1.00 87.69 68 TRP A O 1
ATOM 575 N N . ASN A 1 69 ? -19.156 6.560 22.856 1.00 84.00 69 ASN A N 1
ATOM 576 C CA . ASN A 1 69 ? -19.699 7.186 24.057 1.00 84.00 69 ASN A CA 1
ATOM 577 C C . ASN A 1 69 ? -19.760 6.242 25.261 1.00 84.00 69 ASN A C 1
ATOM 579 O O . ASN A 1 69 ? -19.640 6.720 26.391 1.00 84.00 69 ASN A O 1
ATOM 583 N N . ILE A 1 70 ? -19.878 4.936 25.015 1.00 83.81 70 ILE A N 1
ATOM 584 C CA . ILE A 1 70 ? -19.888 3.893 26.042 1.00 83.81 70 ILE A CA 1
ATOM 585 C C . ILE A 1 70 ? -18.460 3.587 26.511 1.00 83.81 70 ILE A C 1
ATOM 587 O O . ILE A 1 70 ? -18.201 3.585 27.711 1.00 83.81 70 ILE A O 1
ATOM 591 N N . ILE A 1 71 ? -17.519 3.367 25.587 1.00 85.00 71 ILE A N 1
ATOM 592 C CA . ILE A 1 71 ? -16.210 2.793 25.946 1.00 85.00 71 ILE A CA 1
ATOM 593 C C . ILE A 1 71 ? -15.116 3.798 26.291 1.00 85.00 71 ILE A C 1
ATOM 595 O O . ILE A 1 71 ? -14.128 3.419 26.909 1.00 85.00 71 ILE A O 1
ATOM 599 N N . LYS A 1 72 ? -15.258 5.080 25.939 1.00 80.56 72 LYS A N 1
ATOM 600 C CA . LYS A 1 72 ? -14.182 6.083 26.100 1.00 80.56 72 LYS A CA 1
ATOM 601 C C . LYS A 1 72 ? -13.690 6.304 27.539 1.00 80.56 72 LYS A C 1
ATOM 603 O O . LYS A 1 72 ? -12.685 6.980 27.735 1.00 80.56 72 LYS A O 1
ATOM 608 N N . LYS A 1 73 ? -14.429 5.816 28.539 1.00 80.00 73 LYS A N 1
ATOM 609 C CA . LYS A 1 73 ? -14.094 5.902 29.972 1.00 80.00 73 LYS A CA 1
ATOM 610 C C . LYS A 1 73 ? -13.829 4.533 30.607 1.00 80.00 73 LYS A C 1
ATOM 612 O O . LYS A 1 73 ? -13.581 4.471 31.806 1.00 80.00 73 LYS A O 1
ATOM 617 N N . ASP A 1 74 ? -13.929 3.461 29.830 1.00 82.62 74 ASP A N 1
ATOM 618 C CA . ASP A 1 74 ? -13.804 2.093 30.313 1.00 82.62 74 ASP A CA 1
ATOM 619 C C . ASP A 1 74 ? -12.343 1.629 30.265 1.00 82.62 74 ASP A C 1
ATOM 621 O O . ASP A 1 74 ? -11.609 1.947 29.328 1.00 82.62 74 ASP A O 1
ATOM 625 N N . SER A 1 75 ? -11.910 0.854 31.259 1.00 80.25 75 SER A N 1
ATOM 626 C CA . SER A 1 75 ? -10.544 0.322 31.316 1.00 80.25 75 SER A CA 1
ATOM 627 C C . SER A 1 75 ? -10.228 -0.655 30.178 1.00 80.25 75 SER A C 1
ATOM 629 O O . SER A 1 75 ? -9.076 -0.747 29.762 1.00 80.25 75 SER A O 1
ATOM 631 N N . SER A 1 76 ? -11.236 -1.341 29.630 1.00 79.19 76 SER A N 1
ATOM 632 C CA . SER A 1 76 ? -11.102 -2.274 28.498 1.00 79.19 76 SER A CA 1
ATOM 633 C C . SER A 1 76 ? -10.678 -1.564 27.213 1.00 79.19 76 SER A C 1
ATOM 635 O O . SER A 1 76 ? -10.102 -2.185 26.321 1.00 79.19 76 SER A O 1
ATOM 637 N N . PHE A 1 77 ? -10.900 -0.247 27.116 1.00 84.12 77 PHE A N 1
ATOM 638 C CA . PHE A 1 77 ? -10.432 0.538 25.977 1.00 84.12 77 PHE A CA 1
ATOM 639 C C . PHE A 1 77 ? -8.906 0.485 25.829 1.00 84.12 77 PHE A C 1
ATOM 641 O O . PHE A 1 77 ? -8.411 0.483 24.704 1.00 84.12 77 PHE A O 1
ATOM 648 N N . LEU A 1 78 ? -8.164 0.371 26.938 1.00 85.38 78 LEU A N 1
ATOM 649 C CA . LEU A 1 78 ? -6.708 0.231 26.907 1.00 85.38 78 LEU A CA 1
ATOM 650 C C . LEU A 1 78 ? -6.275 -1.074 26.221 1.00 85.38 78 LEU A C 1
ATOM 652 O O . LEU A 1 78 ? -5.328 -1.072 25.438 1.00 85.38 78 LEU A O 1
ATOM 656 N N . GLU A 1 79 ? -6.993 -2.171 26.465 1.00 86.94 79 GLU A N 1
ATOM 657 C CA . GLU A 1 79 ? -6.721 -3.460 25.823 1.00 86.94 79 GLU A CA 1
ATOM 658 C C . GLU A 1 79 ? -7.010 -3.403 24.315 1.00 86.94 79 GLU A C 1
ATOM 660 O O . GLU A 1 79 ? -6.220 -3.882 23.500 1.00 86.94 79 GLU A O 1
ATOM 665 N N . TYR A 1 80 ? -8.123 -2.774 23.922 1.00 89.38 80 TYR A N 1
ATOM 666 C CA . TYR A 1 80 ? -8.469 -2.596 22.508 1.00 89.38 80 TYR A CA 1
ATOM 667 C C . TYR A 1 80 ? -7.444 -1.719 21.799 1.00 89.38 80 TYR A C 1
ATOM 669 O O . TYR A 1 80 ? -6.993 -2.054 20.706 1.00 89.38 80 TYR A O 1
ATOM 677 N N . GLN A 1 81 ? -7.028 -0.634 22.451 1.00 90.19 81 GLN A N 1
ATOM 678 C CA . GLN A 1 81 ? -5.960 0.221 21.967 1.00 90.19 81 GLN A CA 1
ATOM 679 C C . GLN A 1 81 ? -4.687 -0.592 21.727 1.00 90.19 81 GLN A C 1
ATOM 681 O O . GLN A 1 81 ? -4.160 -0.539 20.620 1.00 90.19 81 GLN A O 1
ATOM 686 N N . GLN A 1 82 ? -4.232 -1.387 22.698 1.00 90.56 82 GLN A N 1
ATOM 687 C CA . GLN A 1 82 ? -3.025 -2.200 22.545 1.00 90.56 82 GLN A CA 1
ATOM 688 C C . GLN A 1 82 ? -3.119 -3.159 21.347 1.00 90.56 82 GLN A C 1
ATOM 690 O O . GLN A 1 82 ? -2.219 -3.177 20.510 1.00 90.56 82 GLN A O 1
ATOM 695 N N . LYS A 1 83 ? -4.232 -3.887 21.200 1.00 90.50 83 LYS A N 1
ATOM 696 C CA . LYS A 1 83 ? -4.443 -4.814 20.072 1.00 90.50 83 LYS A CA 1
ATOM 697 C C . LYS A 1 83 ? -4.433 -4.107 18.715 1.00 90.50 83 LYS A C 1
ATOM 699 O O . LYS A 1 83 ? -3.846 -4.604 17.756 1.00 90.50 83 LYS A O 1
ATOM 704 N N . ILE A 1 84 ? -5.053 -2.930 18.622 1.00 91.31 84 ILE A N 1
ATOM 705 C CA . ILE A 1 84 ? -5.046 -2.138 17.385 1.00 91.31 84 ILE A CA 1
ATOM 706 C C . ILE A 1 84 ? -3.632 -1.618 17.090 1.00 91.31 84 ILE A C 1
ATOM 708 O O . ILE A 1 84 ? -3.200 -1.633 15.940 1.00 91.31 84 ILE A O 1
ATOM 712 N N . GLN A 1 85 ? -2.882 -1.196 18.110 1.00 91.44 85 GLN A N 1
ATOM 713 C CA . GLN A 1 85 ? -1.493 -0.766 17.946 1.00 91.44 85 GLN A CA 1
ATOM 714 C C . GLN A 1 85 ? -0.579 -1.910 17.481 1.00 91.44 85 GLN A C 1
ATOM 716 O O . GLN A 1 85 ? 0.272 -1.692 16.623 1.00 91.44 85 GLN A O 1
ATOM 721 N N . GLU A 1 86 ? -0.749 -3.119 18.019 1.00 90.50 86 GLU A N 1
ATOM 722 C CA . GLU A 1 86 ? -0.021 -4.321 17.588 1.00 90.50 86 GLU A CA 1
ATOM 723 C C . GLU A 1 86 ? -0.306 -4.648 16.119 1.00 90.50 86 GLU A C 1
ATOM 725 O O . GLU A 1 86 ? 0.626 -4.875 15.348 1.00 90.50 86 GLU A O 1
ATOM 730 N N . TYR A 1 87 ? -1.574 -4.571 15.707 1.00 89.19 87 TYR A N 1
ATOM 731 C CA . TYR A 1 87 ? -1.964 -4.726 14.307 1.00 89.19 87 TYR A CA 1
ATOM 732 C C . TYR A 1 87 ? -1.275 -3.701 13.391 1.00 89.19 87 TYR A C 1
ATOM 734 O O . TYR A 1 87 ? -0.741 -4.065 12.346 1.00 89.19 87 TYR A O 1
ATOM 742 N N . LEU A 1 88 ? -1.244 -2.422 13.781 1.00 88.75 88 LEU A N 1
ATOM 743 C CA . LEU A 1 88 ? -0.611 -1.371 12.976 1.00 88.75 88 LEU A CA 1
ATOM 744 C C . LEU A 1 88 ? 0.902 -1.558 12.852 1.00 88.75 88 LEU A C 1
ATOM 746 O O . LEU A 1 88 ? 1.447 -1.332 11.777 1.00 88.75 88 LEU A O 1
ATOM 750 N N . LYS A 1 89 ? 1.573 -1.998 13.920 1.00 88.38 89 LYS A N 1
ATOM 751 C CA . LYS A 1 89 ? 3.007 -2.319 13.873 1.00 88.38 89 LYS A CA 1
ATOM 752 C C . LYS A 1 89 ? 3.280 -3.490 12.935 1.00 88.38 89 LYS A C 1
ATOM 754 O O . LYS A 1 89 ? 4.172 -3.403 12.103 1.00 88.38 89 LYS A O 1
ATOM 759 N N . ALA A 1 90 ? 2.469 -4.547 13.009 1.00 87.56 90 ALA A N 1
ATOM 760 C CA . ALA A 1 90 ? 2.586 -5.682 12.098 1.00 87.56 90 ALA A CA 1
ATOM 761 C C . ALA A 1 90 ? 2.370 -5.271 10.630 1.00 87.56 90 ALA A C 1
ATOM 763 O O . ALA A 1 90 ? 3.067 -5.767 9.744 1.00 87.56 90 ALA A O 1
ATOM 764 N N . LEU A 1 91 ? 1.445 -4.338 10.377 1.00 85.31 91 LEU A N 1
ATOM 765 C CA . LEU A 1 91 ? 1.237 -3.746 9.057 1.00 85.31 91 LEU A CA 1
ATOM 766 C C . LEU A 1 91 ? 2.470 -2.961 8.581 1.00 85.31 91 LEU A C 1
ATOM 768 O O . LEU A 1 91 ? 2.932 -3.170 7.463 1.00 85.31 91 LEU A O 1
ATOM 772 N N . GLU A 1 92 ? 3.032 -2.092 9.425 1.00 85.19 92 GLU A N 1
ATOM 773 C CA . GLU A 1 92 ? 4.247 -1.333 9.101 1.00 85.19 92 GLU A CA 1
ATOM 774 C C . GLU A 1 92 ? 5.445 -2.253 8.821 1.00 85.19 92 GLU A C 1
ATOM 776 O O . GLU A 1 92 ? 6.176 -2.032 7.853 1.00 85.19 92 GLU A O 1
ATOM 781 N N . ASP A 1 93 ? 5.624 -3.306 9.616 1.00 86.31 93 ASP A N 1
ATOM 782 C CA . ASP A 1 93 ? 6.700 -4.284 9.441 1.00 86.31 93 ASP A CA 1
ATOM 783 C C . ASP A 1 93 ? 6.537 -5.093 8.148 1.00 86.31 93 ASP A C 1
ATOM 785 O O . ASP A 1 93 ? 7.524 -5.364 7.458 1.00 86.31 93 ASP A O 1
ATOM 789 N N . ASN A 1 94 ? 5.306 -5.483 7.796 1.00 84.38 94 ASN A N 1
ATOM 790 C CA . ASN A 1 94 ? 5.032 -6.192 6.547 1.00 84.38 94 ASN A CA 1
ATOM 791 C C . ASN A 1 94 ? 5.393 -5.318 5.341 1.00 84.38 94 ASN A C 1
ATOM 793 O O . ASN A 1 94 ? 6.155 -5.743 4.473 1.00 84.38 94 ASN A O 1
ATOM 797 N N . GLU A 1 95 ? 4.952 -4.062 5.336 1.00 81.12 95 GLU A N 1
ATOM 798 C CA . GLU A 1 95 ? 5.284 -3.121 4.271 1.00 81.12 95 GLU A CA 1
ATOM 799 C C . GLU A 1 95 ? 6.788 -2.844 4.180 1.00 81.12 95 GLU A C 1
ATOM 801 O O . GLU A 1 95 ? 7.341 -2.775 3.084 1.00 81.12 95 GLU A O 1
ATOM 806 N N . GLN A 1 96 ? 7.490 -2.730 5.311 1.00 83.69 96 GLN A N 1
ATOM 807 C CA . GLN A 1 96 ? 8.947 -2.590 5.297 1.00 83.69 96 GLN A CA 1
ATOM 808 C C . GLN A 1 96 ? 9.635 -3.806 4.680 1.00 83.69 96 GLN A C 1
ATOM 810 O O . GLN A 1 96 ? 10.529 -3.627 3.856 1.00 83.69 96 GLN A O 1
ATOM 815 N N . LYS A 1 97 ? 9.200 -5.025 5.016 1.00 84.88 97 LYS A N 1
ATOM 816 C CA . LYS A 1 97 ? 9.711 -6.250 4.385 1.00 84.88 97 LYS A CA 1
ATOM 817 C C . LYS A 1 97 ? 9.417 -6.272 2.888 1.00 84.88 97 LYS A C 1
ATOM 819 O O . LYS A 1 97 ? 10.291 -6.642 2.114 1.00 84.88 97 LYS A O 1
ATOM 824 N N . ARG A 1 98 ? 8.226 -5.837 2.463 1.00 81.88 98 ARG A N 1
ATOM 825 C CA . ARG A 1 98 ? 7.872 -5.717 1.038 1.00 81.88 98 ARG A CA 1
ATOM 826 C C . ARG A 1 98 ? 8.773 -4.726 0.308 1.00 81.88 98 ARG A C 1
ATOM 828 O O . ARG A 1 98 ? 9.211 -5.037 -0.788 1.00 81.88 98 ARG A O 1
ATOM 835 N N . ILE A 1 99 ? 9.070 -3.572 0.910 1.00 82.12 99 ILE A N 1
ATOM 836 C CA . ILE A 1 99 ? 9.982 -2.566 0.341 1.00 82.12 99 ILE A CA 1
ATOM 837 C C . ILE A 1 99 ? 11.419 -3.099 0.281 1.00 82.12 99 ILE A C 1
ATOM 839 O O . ILE A 1 99 ? 12.092 -2.910 -0.724 1.00 82.12 99 ILE A O 1
ATOM 843 N N . GLN A 1 100 ? 11.894 -3.762 1.337 1.00 83.69 100 GLN A N 1
ATOM 844 C CA . GLN A 1 100 ? 13.255 -4.313 1.390 1.00 83.69 100 GLN A CA 1
ATOM 845 C C . GLN A 1 100 ? 13.463 -5.475 0.415 1.00 83.69 100 GLN A C 1
ATOM 847 O O . GLN A 1 100 ? 14.558 -5.631 -0.109 1.00 83.69 100 GLN A O 1
ATOM 852 N N . ASN A 1 101 ? 12.415 -6.261 0.167 1.00 83.25 101 ASN A N 1
ATOM 853 C CA . ASN A 1 101 ? 12.421 -7.366 -0.790 1.00 83.25 101 ASN A CA 1
ATOM 854 C C . ASN A 1 101 ? 11.890 -6.948 -2.174 1.00 83.25 101 ASN A C 1
ATOM 856 O O . ASN A 1 101 ? 11.640 -7.811 -3.017 1.00 83.25 101 ASN A O 1
ATOM 860 N N . ALA A 1 102 ? 11.642 -5.653 -2.399 1.00 84.88 102 ALA A N 1
ATOM 861 C CA . ALA A 1 102 ? 11.197 -5.168 -3.694 1.00 84.88 102 ALA A CA 1
ATOM 862 C C . ALA A 1 102 ? 12.354 -5.275 -4.683 1.00 84.88 102 ALA A C 1
ATOM 864 O O . ALA A 1 102 ? 13.455 -4.808 -4.404 1.00 84.88 102 ALA A O 1
ATOM 865 N N . ILE A 1 103 ? 12.074 -5.856 -5.848 1.00 88.25 103 ILE A N 1
ATOM 866 C CA . ILE A 1 103 ? 13.042 -5.918 -6.937 1.00 88.25 103 ILE A CA 1
ATOM 867 C C . ILE A 1 103 ? 13.392 -4.485 -7.346 1.00 88.25 103 ILE A C 1
ATOM 869 O O . ILE A 1 103 ? 12.521 -3.712 -7.752 1.00 88.25 103 ILE A O 1
ATOM 873 N N . THR A 1 104 ? 14.670 -4.149 -7.245 1.00 90.00 104 THR A N 1
ATOM 874 C CA . THR A 1 104 ? 15.219 -2.854 -7.646 1.00 90.00 104 THR A CA 1
ATOM 875 C C . THR A 1 104 ? 15.551 -2.829 -9.134 1.00 90.00 104 THR A C 1
ATOM 877 O O . THR A 1 104 ? 15.780 -3.862 -9.768 1.00 90.00 104 THR A O 1
ATOM 880 N N . GLU A 1 105 ? 15.652 -1.635 -9.716 1.00 92.75 105 GLU A N 1
ATOM 881 C CA . GLU A 1 105 ? 16.050 -1.469 -11.116 1.00 92.75 105 GLU A CA 1
ATOM 882 C C . GLU A 1 105 ? 17.434 -2.075 -11.387 1.00 92.75 105 GLU A C 1
ATOM 884 O O . GLU A 1 105 ? 17.659 -2.650 -12.447 1.00 92.75 105 GLU A O 1
ATOM 889 N N . ILE A 1 106 ? 18.342 -2.016 -10.407 1.00 92.00 106 ILE A N 1
ATOM 890 C CA . ILE A 1 106 ? 19.684 -2.609 -10.499 1.00 92.00 106 ILE A CA 1
ATOM 891 C C . ILE A 1 106 ? 19.603 -4.138 -10.573 1.00 92.00 106 ILE A C 1
ATOM 893 O O . ILE A 1 106 ? 20.313 -4.755 -11.365 1.00 92.00 106 ILE A O 1
ATOM 897 N N . GLU A 1 107 ? 18.733 -4.765 -9.782 1.00 92.94 107 GLU A N 1
ATOM 898 C CA . GLU A 1 107 ? 18.530 -6.216 -9.830 1.00 92.94 107 GLU A CA 1
ATOM 899 C C . GLU A 1 107 ? 17.921 -6.660 -11.162 1.00 92.94 107 GLU A C 1
ATOM 901 O O . GLU A 1 107 ? 18.349 -7.674 -11.714 1.00 92.94 107 GLU A O 1
ATOM 906 N N . ILE A 1 108 ? 17.000 -5.873 -11.732 1.00 94.38 108 ILE A N 1
ATOM 907 C CA . ILE A 1 108 ? 16.468 -6.115 -13.083 1.00 94.38 108 ILE A CA 1
ATOM 908 C C . ILE A 1 108 ? 17.593 -6.040 -14.120 1.00 94.38 108 ILE A C 1
ATOM 910 O O . ILE A 1 108 ? 17.714 -6.939 -14.952 1.00 94.38 108 ILE A O 1
ATOM 914 N N . LEU A 1 109 ? 18.436 -5.003 -14.070 1.00 95.06 109 LEU A N 1
ATOM 915 C CA . LEU A 1 109 ? 19.565 -4.854 -14.993 1.00 95.06 109 LEU A CA 1
ATOM 916 C C . LEU A 1 109 ? 20.550 -6.022 -14.880 1.00 95.06 109 LEU A C 1
ATOM 918 O O . LEU A 1 109 ? 20.941 -6.585 -15.901 1.00 95.06 109 LEU A O 1
ATOM 922 N N . ASN A 1 110 ? 20.905 -6.436 -13.662 1.00 94.38 110 ASN A N 1
ATOM 923 C CA . ASN A 1 110 ? 21.788 -7.582 -13.435 1.00 94.38 110 ASN A CA 1
ATOM 924 C C . ASN A 1 110 ? 21.189 -8.877 -13.995 1.00 94.38 110 ASN A C 1
ATOM 926 O O . ASN A 1 110 ? 21.870 -9.609 -14.712 1.00 94.38 110 ASN A O 1
ATOM 930 N N . TYR A 1 111 ? 19.902 -9.125 -13.745 1.00 95.38 111 TYR A N 1
ATOM 931 C CA . TYR A 1 111 ? 19.204 -10.280 -14.300 1.00 95.38 111 TYR A CA 1
ATOM 932 C C . TYR A 1 111 ? 19.231 -10.279 -15.835 1.00 95.38 111 TYR A C 1
ATOM 934 O O . TYR A 1 111 ? 19.524 -11.302 -16.455 1.00 95.38 111 TYR A O 1
ATOM 942 N N . LEU A 1 112 ? 18.966 -9.133 -16.467 1.00 94.88 112 LEU A N 1
ATOM 943 C CA . LEU A 1 112 ? 19.014 -8.998 -17.925 1.00 94.88 112 LEU A CA 1
ATOM 944 C C . LEU A 1 112 ? 20.437 -9.192 -18.470 1.00 94.88 112 LEU A C 1
ATOM 946 O O . LEU A 1 112 ? 20.604 -9.838 -19.504 1.00 94.88 112 LEU A O 1
ATOM 950 N N . LYS A 1 113 ? 21.462 -8.713 -17.758 1.00 91.75 113 LYS A N 1
ATOM 951 C CA . LYS A 1 113 ? 22.874 -8.904 -18.119 1.00 91.75 113 LYS A CA 1
ATOM 952 C C . LYS A 1 113 ? 23.266 -10.380 -18.162 1.00 91.75 113 LYS A C 1
ATOM 954 O O . LYS A 1 113 ? 23.968 -10.806 -19.078 1.00 91.75 113 LYS A O 1
ATOM 959 N N . GLU A 1 114 ? 22.806 -11.156 -17.185 1.00 92.75 114 GLU A N 1
ATOM 960 C CA . GLU A 1 114 ? 23.048 -12.600 -17.111 1.00 92.75 114 GLU A CA 1
ATOM 961 C C . GLU A 1 114 ? 22.220 -13.382 -18.145 1.00 92.75 114 GLU A C 1
ATOM 963 O O . GLU A 1 114 ? 22.663 -14.417 -18.645 1.00 92.75 114 GLU A O 1
ATOM 968 N N . ASN A 1 115 ? 21.052 -12.862 -18.536 1.00 94.56 115 ASN A N 1
ATOM 969 C CA . ASN A 1 115 ? 20.104 -13.517 -19.439 1.00 94.56 115 ASN A CA 1
ATOM 970 C C . ASN A 1 115 ? 20.003 -12.798 -20.796 1.00 94.56 115 ASN A C 1
ATOM 972 O O . ASN A 1 115 ? 18.973 -12.207 -21.136 1.00 94.56 115 ASN A O 1
ATOM 976 N N . LYS A 1 116 ? 21.063 -12.899 -21.608 1.00 91.00 116 LYS A N 1
ATOM 977 C CA . LYS A 1 116 ? 21.217 -12.172 -22.888 1.00 91.00 116 LYS A CA 1
ATOM 978 C C . LYS A 1 116 ? 20.025 -12.307 -23.845 1.00 91.00 116 LYS A C 1
ATOM 980 O O . LYS A 1 116 ? 19.615 -11.326 -24.460 1.00 91.00 116 LYS A O 1
ATOM 985 N N . ASP A 1 117 ? 19.442 -13.499 -23.969 1.00 92.56 117 ASP A N 1
ATOM 986 C CA . ASP A 1 117 ? 18.295 -13.719 -24.863 1.00 92.56 117 ASP A CA 1
ATOM 987 C C . ASP A 1 117 ? 17.040 -12.973 -24.396 1.00 92.56 117 ASP A C 1
ATOM 989 O O . ASP A 1 117 ? 16.266 -12.472 -25.215 1.00 92.56 117 ASP A O 1
ATOM 993 N N . ILE A 1 118 ? 16.845 -12.870 -23.078 1.00 95.00 118 ILE A N 1
ATOM 994 C CA . ILE A 1 118 ? 15.748 -12.100 -22.484 1.00 95.00 118 ILE A CA 1
ATOM 995 C C . ILE A 1 118 ? 16.009 -10.609 -22.691 1.00 95.00 118 ILE A C 1
ATOM 997 O O . ILE A 1 118 ? 15.104 -9.905 -23.133 1.00 95.00 118 ILE A O 1
ATOM 1001 N N . ALA A 1 119 ? 17.240 -10.139 -22.460 1.00 94.38 119 ALA A N 1
ATOM 1002 C CA . ALA A 1 119 ? 17.621 -8.750 -22.713 1.00 94.38 119 ALA A CA 1
ATOM 1003 C C . ALA A 1 119 ? 17.364 -8.334 -24.166 1.00 94.38 119 ALA A C 1
ATOM 1005 O O . ALA A 1 119 ? 16.737 -7.304 -24.402 1.00 94.38 119 ALA A O 1
ATOM 1006 N N . ARG A 1 120 ? 17.747 -9.164 -25.144 1.00 92.81 120 ARG A N 1
ATOM 1007 C CA . ARG A 1 120 ? 17.500 -8.888 -26.569 1.00 92.81 120 ARG A CA 1
ATOM 1008 C C . ARG A 1 120 ? 16.017 -8.829 -26.908 1.00 92.81 120 ARG A C 1
ATOM 1010 O O . ARG A 1 120 ? 15.592 -7.896 -27.584 1.00 92.81 120 ARG A O 1
ATOM 1017 N N . LYS A 1 121 ? 15.215 -9.780 -26.418 1.00 94.50 121 LYS A N 1
ATOM 1018 C CA . LYS A 1 121 ? 13.754 -9.759 -26.614 1.00 94.50 121 LYS A CA 1
ATOM 1019 C C . LYS A 1 121 ? 13.125 -8.520 -25.987 1.00 94.50 121 LYS A C 1
ATOM 1021 O O . LYS A 1 121 ? 12.288 -7.875 -26.609 1.00 94.50 121 LYS A O 1
ATOM 1026 N N . PHE A 1 122 ? 13.548 -8.171 -24.776 1.00 94.94 122 PHE A N 1
ATOM 1027 C CA . PHE A 1 122 ? 13.055 -6.992 -24.078 1.00 94.94 122 PHE A CA 1
ATOM 1028 C C . PHE A 1 122 ? 13.418 -5.704 -24.826 1.00 94.94 122 PHE A C 1
ATOM 1030 O O . PHE A 1 122 ? 12.542 -4.877 -25.067 1.00 94.94 122 PHE A O 1
ATOM 1037 N N . LYS A 1 123 ? 14.665 -5.579 -25.299 1.00 94.31 123 LYS A N 1
ATOM 1038 C CA . LYS A 1 123 ? 15.110 -4.465 -26.147 1.00 94.31 123 LYS A CA 1
ATOM 1039 C C . LYS A 1 123 ? 14.272 -4.351 -27.420 1.00 94.31 123 LYS A C 1
ATOM 1041 O O . LYS A 1 123 ? 13.821 -3.262 -27.745 1.00 94.31 123 LYS A O 1
ATOM 1046 N N . GLN A 1 124 ? 14.018 -5.465 -28.107 1.00 93.62 124 GLN A N 1
ATOM 1047 C CA . GLN A 1 124 ? 13.195 -5.479 -29.320 1.00 93.62 124 GLN A CA 1
ATOM 1048 C C . GLN A 1 124 ? 11.773 -4.970 -29.066 1.00 93.62 124 GLN A C 1
ATOM 1050 O O . GLN A 1 124 ? 11.278 -4.164 -29.846 1.00 93.62 124 GLN A O 1
ATOM 1055 N N . ILE A 1 125 ? 11.133 -5.400 -27.975 1.00 94.69 125 ILE A N 1
ATOM 1056 C CA . ILE A 1 125 ? 9.792 -4.924 -27.600 1.00 94.69 125 ILE A CA 1
ATOM 1057 C C . ILE A 1 125 ? 9.818 -3.414 -27.318 1.00 94.69 125 ILE A C 1
ATOM 1059 O O . ILE A 1 125 ? 8.975 -2.668 -27.813 1.00 94.69 125 ILE A O 1
ATOM 1063 N N . LEU A 1 126 ? 10.808 -2.934 -26.561 1.00 94.06 126 LEU A N 1
ATOM 1064 C CA . LEU A 1 126 ? 10.936 -1.507 -26.263 1.00 94.06 126 LEU A CA 1
ATOM 1065 C C . LEU A 1 126 ? 11.150 -0.673 -27.530 1.00 94.06 126 LEU A C 1
ATOM 1067 O O . LEU A 1 126 ? 10.438 0.311 -27.737 1.00 94.06 126 LEU A O 1
ATOM 1071 N N . ASP A 1 127 ? 12.093 -1.075 -28.380 1.00 91.81 127 ASP A N 1
ATOM 1072 C CA . ASP A 1 127 ? 12.462 -0.334 -29.585 1.00 91.81 127 ASP A CA 1
ATOM 1073 C C . ASP A 1 127 ? 11.377 -0.361 -30.665 1.00 91.81 127 ASP A C 1
ATOM 1075 O O . ASP A 1 127 ? 11.265 0.615 -31.402 1.00 91.81 127 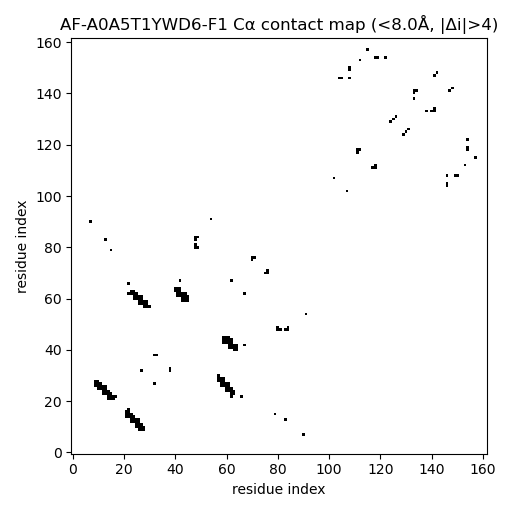ASP A O 1
ATOM 1079 N N . ASN A 1 128 ? 10.567 -1.420 -30.753 1.00 92.44 128 ASN A N 1
ATOM 1080 C CA . ASN A 1 128 ? 9.545 -1.545 -31.795 1.00 92.44 128 ASN A CA 1
ATOM 1081 C C . ASN A 1 128 ? 8.162 -1.054 -31.352 1.00 92.44 128 ASN A C 1
ATOM 1083 O O . ASN A 1 128 ? 7.471 -0.408 -32.139 1.00 92.44 128 ASN A O 1
ATOM 1087 N N . ASP A 1 129 ? 7.763 -1.325 -30.105 1.00 90.88 129 ASP A N 1
ATOM 1088 C CA . ASP A 1 129 ? 6.356 -1.205 -29.703 1.00 90.88 129 ASP A CA 1
ATOM 1089 C C . ASP A 1 129 ? 6.097 -0.033 -28.746 1.00 90.88 129 ASP A C 1
ATOM 1091 O O . ASP A 1 129 ? 5.025 0.574 -28.784 1.00 90.88 129 ASP A O 1
ATOM 1095 N N . HIS A 1 130 ? 7.058 0.316 -27.884 1.00 89.50 130 HIS A N 1
ATOM 1096 C CA . HIS A 1 130 ? 6.815 1.270 -26.791 1.00 89.50 130 HIS A CA 1
ATOM 1097 C C . HIS A 1 130 ? 7.513 2.619 -26.965 1.00 89.50 130 HIS A C 1
ATOM 1099 O O . HIS A 1 130 ? 6.930 3.664 -26.665 1.00 89.50 130 HIS A O 1
ATOM 1105 N N . LEU A 1 131 ? 8.761 2.621 -27.432 1.00 92.94 131 LEU A N 1
ATOM 1106 C CA . LEU A 1 131 ? 9.603 3.815 -27.456 1.00 92.94 131 LEU A CA 1
ATOM 1107 C C . LEU A 1 131 ? 9.606 4.638 -28.751 1.00 92.94 131 LEU A C 1
ATOM 1109 O O . LEU A 1 131 ? 9.931 5.821 -28.620 1.00 92.94 131 LEU A O 1
ATOM 1113 N N . PRO A 1 132 ? 9.229 4.146 -29.955 1.00 93.88 132 PRO A N 1
ATOM 1114 C CA . PRO A 1 132 ? 9.315 4.951 -31.179 1.00 93.88 132 PRO A CA 1
ATOM 1115 C C . PRO A 1 132 ? 8.641 6.318 -31.075 1.00 93.88 132 PRO A C 1
ATOM 1117 O O . PRO A 1 132 ? 9.253 7.346 -31.362 1.00 93.88 132 PRO A O 1
ATOM 1120 N N . TYR A 1 133 ? 7.396 6.347 -30.591 1.00 93.62 133 TYR A N 1
ATOM 1121 C CA . TYR A 1 133 ? 6.621 7.582 -30.495 1.00 93.62 133 TYR A CA 1
ATOM 1122 C C . TYR A 1 133 ? 7.219 8.567 -29.480 1.00 93.62 133 TYR A C 1
ATOM 1124 O O . TYR A 1 133 ? 7.270 9.773 -29.736 1.00 93.62 133 TYR A O 1
ATOM 1132 N N . ILE A 1 134 ? 7.704 8.056 -28.343 1.00 92.12 134 ILE A N 1
ATOM 1133 C CA . ILE A 1 134 ? 8.292 8.871 -27.273 1.00 92.12 134 ILE A CA 1
ATOM 1134 C C . ILE A 1 134 ? 9.649 9.419 -27.720 1.00 92.12 134 ILE A C 1
ATOM 1136 O O . ILE A 1 134 ? 9.877 10.619 -27.604 1.00 92.12 134 ILE A O 1
ATOM 1140 N N . LYS A 1 135 ? 10.516 8.579 -28.303 1.00 91.69 135 LYS A N 1
ATOM 1141 C CA . LYS A 1 135 ? 11.817 8.991 -28.857 1.00 91.69 135 LYS A CA 1
ATOM 1142 C C . LYS A 1 135 ? 11.643 10.037 -29.971 1.00 91.69 135 LYS A C 1
ATOM 1144 O O . LYS A 1 135 ? 12.450 10.955 -30.057 1.00 91.69 135 LYS A O 1
ATOM 1149 N N . GLN A 1 136 ? 10.577 9.954 -30.774 1.00 94.69 136 GLN A N 1
ATOM 1150 C CA . GLN A 1 136 ? 10.286 10.933 -31.827 1.00 94.69 136 GLN A CA 1
ATOM 1151 C C . GLN A 1 136 ? 9.864 12.306 -31.280 1.00 94.69 136 GLN A C 1
ATOM 1153 O O . GLN A 1 136 ? 10.336 13.329 -31.769 1.00 94.69 136 GLN A O 1
ATOM 1158 N N . HIS A 1 137 ? 8.955 12.346 -30.300 1.00 95.75 137 HIS A N 1
ATOM 1159 C CA . HIS A 1 137 ? 8.341 13.606 -29.857 1.00 95.75 137 HIS A CA 1
ATOM 1160 C C . HIS A 1 137 ? 9.018 14.219 -28.633 1.00 95.75 137 HIS A C 1
ATOM 1162 O O . HIS A 1 137 ? 8.986 15.437 -28.467 1.00 95.75 137 HIS A O 1
ATOM 1168 N N . ARG A 1 138 ? 9.582 13.384 -27.755 1.00 93.25 138 ARG A N 1
ATOM 1169 C CA . ARG A 1 138 ? 10.176 13.760 -26.465 1.00 93.25 138 ARG A CA 1
ATOM 1170 C C . ARG A 1 138 ? 11.417 12.914 -26.144 1.00 93.25 138 ARG A C 1
ATOM 1172 O O . ARG A 1 138 ? 11.446 12.212 -25.128 1.00 93.25 138 ARG A O 1
ATOM 1179 N N . PRO A 1 139 ? 12.468 12.981 -26.983 1.00 93.00 139 PRO A N 1
ATOM 1180 C CA . PRO A 1 139 ? 13.720 12.271 -26.721 1.00 93.00 139 PRO A CA 1
ATOM 1181 C C . PRO A 1 139 ? 14.380 12.711 -25.406 1.00 93.00 139 PRO A C 1
ATOM 1183 O O . PRO A 1 139 ? 15.058 11.916 -24.762 1.00 93.00 139 PRO A O 1
ATOM 1186 N N . ASP A 1 140 ? 14.132 13.947 -24.966 1.00 94.69 140 ASP A N 1
ATOM 1187 C CA . ASP A 1 140 ? 14.588 14.490 -23.684 1.00 94.69 140 ASP A CA 1
ATOM 1188 C C . ASP A 1 140 ? 14.055 13.699 -22.478 1.00 94.69 140 ASP A C 1
ATOM 1190 O O . ASP A 1 140 ? 14.772 13.517 -21.495 1.00 94.69 140 ASP A O 1
ATOM 1194 N N . ILE A 1 141 ? 12.829 13.170 -22.567 1.00 93.44 141 ILE A N 1
ATOM 1195 C CA . ILE A 1 141 ? 12.256 12.322 -21.515 1.00 93.44 141 ILE A CA 1
ATOM 1196 C C . ILE A 1 141 ? 13.009 10.994 -21.450 1.00 93.44 141 ILE A C 1
ATOM 1198 O O . ILE A 1 141 ? 13.415 10.583 -20.365 1.00 93.44 141 ILE A O 1
ATOM 1202 N N . VAL A 1 142 ? 13.250 10.349 -22.593 1.00 93.25 142 VAL A N 1
ATOM 1203 C CA . VAL A 1 142 ? 13.961 9.059 -22.647 1.00 93.25 142 VAL A CA 1
ATOM 1204 C C . VAL A 1 142 ? 15.411 9.208 -22.178 1.00 93.25 142 VAL A C 1
ATOM 1206 O O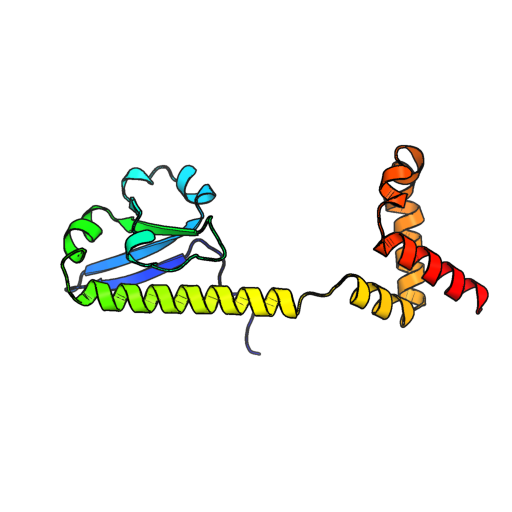 . VAL A 1 142 ? 15.920 8.360 -21.445 1.00 93.25 142 VAL A O 1
ATOM 1209 N N . ALA A 1 143 ? 16.061 10.322 -22.524 1.00 93.50 143 ALA A N 1
ATOM 1210 C CA . ALA A 1 143 ? 17.407 10.642 -22.056 1.00 93.50 143 ALA A CA 1
ATOM 1211 C C . ALA A 1 143 ? 17.480 10.825 -20.528 1.00 93.50 143 ALA A C 1
ATOM 1213 O O . ALA A 1 143 ? 18.522 10.570 -19.927 1.00 93.50 143 ALA A O 1
ATOM 1214 N N . SER A 1 144 ? 16.380 11.228 -19.880 1.00 96.50 144 SER A N 1
ATOM 1215 C CA . SER A 1 144 ? 16.325 11.387 -18.420 1.00 96.50 144 SER A CA 1
ATOM 1216 C C . SER A 1 144 ? 16.220 10.061 -17.651 1.00 96.50 144 SER A C 1
ATOM 1218 O O . SER A 1 144 ? 16.415 10.028 -16.433 1.00 96.50 144 SER A O 1
ATOM 1220 N N . TRP A 1 145 ? 15.931 8.947 -18.332 1.00 95.44 145 TRP A N 1
ATOM 1221 C CA . TRP A 1 145 ? 15.729 7.645 -17.697 1.00 95.44 145 TRP A CA 1
ATOM 1222 C C . TRP A 1 145 ? 17.053 6.936 -17.424 1.00 95.44 145 TRP A C 1
ATOM 1224 O O . TRP A 1 145 ? 17.494 6.089 -18.198 1.00 95.44 145 TRP A O 1
ATOM 1234 N N . LYS A 1 146 ? 17.669 7.250 -16.281 1.00 95.69 146 LYS A N 1
ATOM 1235 C CA . LYS A 1 146 ? 18.963 6.699 -15.845 1.00 95.69 146 LYS A CA 1
ATOM 1236 C C . LYS A 1 146 ? 19.118 5.190 -16.106 1.00 95.69 146 LYS A C 1
ATOM 1238 O O . LYS A 1 146 ? 20.044 4.789 -16.801 1.00 95.69 146 LYS A O 1
ATOM 1243 N N . TYR A 1 147 ? 18.208 4.364 -15.589 1.00 95.75 147 TYR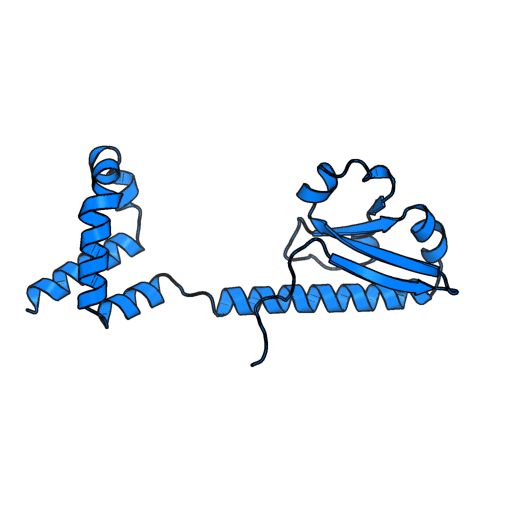 A N 1
ATOM 1244 C CA . TYR A 1 147 ? 18.318 2.902 -15.694 1.00 95.75 147 TYR A CA 1
ATOM 1245 C C . TYR A 1 147 ? 18.077 2.371 -17.111 1.00 95.75 147 TYR A C 1
ATOM 1247 O O . TYR A 1 147 ? 18.637 1.348 -17.489 1.00 95.75 147 TYR A O 1
ATOM 1255 N N . TYR A 1 148 ? 17.298 3.084 -17.927 1.00 95.31 148 TYR A N 1
ATOM 1256 C CA . TYR A 1 148 ? 17.143 2.743 -19.340 1.00 95.31 148 TYR A CA 1
ATOM 1257 C C . TYR A 1 148 ? 18.435 3.016 -20.127 1.00 95.31 148 TYR A C 1
ATOM 1259 O O . TYR A 1 148 ? 18.834 2.205 -20.955 1.00 95.31 148 TYR A O 1
ATOM 1267 N N . GLN A 1 149 ? 19.137 4.111 -19.820 1.00 95.75 149 GLN A N 1
ATOM 1268 C CA . GLN A 1 149 ? 20.442 4.404 -20.424 1.00 95.75 149 GLN A CA 1
ATOM 1269 C C . GLN A 1 149 ? 21.503 3.361 -20.028 1.00 95.75 149 GLN A C 1
ATOM 1271 O O . GLN A 1 149 ? 22.344 2.987 -20.841 1.00 95.75 149 GLN A O 1
ATOM 1276 N N . GLU A 1 150 ? 21.466 2.869 -18.785 1.00 95.56 150 GLU A N 1
ATOM 1277 C CA . GLU A 1 150 ? 22.315 1.752 -18.342 1.00 95.56 150 GLU A CA 1
ATOM 1278 C C . GLU A 1 150 ? 21.973 0.447 -19.085 1.00 95.56 150 GLU A C 1
ATOM 1280 O O . GLU A 1 150 ? 22.877 -0.278 -19.498 1.00 95.56 150 GLU A O 1
ATOM 1285 N N . PHE A 1 151 ? 20.685 0.184 -19.329 1.00 95.69 151 PHE A N 1
ATOM 1286 C CA . PHE A 1 151 ? 20.225 -0.952 -20.130 1.00 95.69 151 PHE A CA 1
ATOM 1287 C C . PHE A 1 151 ? 20.679 -0.886 -21.599 1.00 95.69 151 PHE A C 1
ATOM 1289 O O . PHE A 1 151 ? 21.132 -1.901 -22.128 1.00 95.69 151 PHE A O 1
ATOM 1296 N N . GLU A 1 152 ? 20.579 0.274 -22.263 1.00 93.69 152 GLU A N 1
ATOM 1297 C CA . GLU A 1 152 ? 21.021 0.427 -23.662 1.00 93.69 152 GLU A CA 1
ATOM 1298 C C . GLU A 1 152 ? 22.521 0.145 -23.802 1.00 93.69 152 GLU A C 1
ATOM 1300 O O . GLU A 1 152 ? 22.896 -0.696 -24.617 1.00 93.69 152 GLU A O 1
ATOM 1305 N N . LYS A 1 153 ? 23.358 0.732 -22.934 1.00 93.69 153 LYS A N 1
ATOM 1306 C CA . LYS A 1 153 ? 24.811 0.474 -22.912 1.00 93.69 153 LYS A CA 1
ATOM 1307 C C . LYS A 1 153 ? 25.138 -0.999 -22.697 1.00 93.69 153 LYS A C 1
ATOM 1309 O O . LYS A 1 153 ? 25.974 -1.565 -23.388 1.00 93.69 153 LYS A O 1
ATOM 1314 N N . MET A 1 154 ? 24.447 -1.636 -21.752 1.00 92.44 154 MET A N 1
ATOM 1315 C CA . MET A 1 154 ? 24.602 -3.067 -21.509 1.00 92.44 154 MET A CA 1
ATOM 1316 C C . MET A 1 154 ? 24.268 -3.886 -22.764 1.00 92.44 154 MET A C 1
ATOM 1318 O O . MET A 1 154 ? 24.966 -4.849 -23.061 1.00 92.44 154 MET A O 1
ATOM 1322 N N . CYS A 1 155 ? 23.216 -3.533 -23.505 1.00 91.50 155 CYS A N 1
ATOM 1323 C CA . CYS A 1 155 ? 22.867 -4.241 -24.736 1.00 91.50 155 CYS A CA 1
ATOM 1324 C C . CYS A 1 155 ? 23.910 -4.043 -25.844 1.00 91.50 155 CYS A C 1
ATOM 1326 O O . CYS A 1 155 ? 24.221 -5.007 -26.536 1.00 91.50 155 CYS A O 1
ATOM 1328 N N . GLU A 1 156 ? 24.469 -2.838 -25.982 1.00 89.81 156 GLU A N 1
ATOM 1329 C CA . GLU A 1 156 ? 25.567 -2.555 -26.920 1.00 89.81 156 GLU A CA 1
ATOM 1330 C C . GLU A 1 156 ? 26.785 -3.451 -26.628 1.00 89.81 156 GLU A C 1
ATOM 1332 O O . GLU A 1 156 ? 27.257 -4.163 -27.513 1.00 89.81 156 GLU A O 1
ATOM 1337 N N . GLU A 1 157 ? 27.214 -3.536 -25.364 1.00 88.56 157 GLU A N 1
ATOM 1338 C CA . GLU A 1 157 ? 28.319 -4.411 -24.933 1.00 88.56 157 GLU A CA 1
ATOM 1339 C C . GLU A 1 157 ? 28.052 -5.903 -25.214 1.00 88.56 157 GLU A C 1
ATOM 1341 O O . GLU A 1 157 ? 28.976 -6.684 -25.461 1.00 88.56 157 GLU A O 1
ATOM 1346 N N . LEU A 1 158 ? 26.791 -6.340 -25.145 1.00 81.88 158 LEU A N 1
ATOM 1347 C CA . LEU A 1 158 ? 26.404 -7.729 -25.407 1.00 81.88 158 LEU A CA 1
ATOM 1348 C C . LEU A 1 158 ? 26.449 -8.095 -26.892 1.00 81.88 158 LEU A C 1
ATOM 1350 O O . LEU A 1 158 ? 26.649 -9.273 -27.208 1.00 81.88 158 LEU A O 1
ATOM 1354 N N . ASP A 1 159 ? 26.246 -7.120 -27.773 1.00 75.94 159 ASP A N 1
ATOM 1355 C CA . ASP A 1 159 ? 26.271 -7.306 -29.221 1.00 75.94 159 ASP A CA 1
ATOM 1356 C C . ASP A 1 159 ? 27.695 -7.171 -29.794 1.00 75.94 159 ASP A C 1
ATOM 1358 O O . ASP A 1 159 ? 27.998 -7.830 -30.783 1.00 75.94 159 ASP A O 1
ATOM 1362 N N . GLU A 1 160 ? 28.597 -6.425 -29.141 1.00 72.19 160 GLU A N 1
ATOM 1363 C CA . GLU A 1 160 ? 30.027 -6.347 -29.504 1.00 72.19 160 GLU A CA 1
ATOM 1364 C C . GLU A 1 160 ? 30.841 -7.604 -29.134 1.00 72.19 160 GLU A C 1
ATOM 1366 O O . GLU A 1 160 ? 31.868 -7.887 -29.747 1.00 72.19 160 GLU A O 1
ATOM 1371 N N . ASN A 1 161 ? 30.398 -8.367 -28.129 1.00 58.31 161 ASN A N 1
ATOM 1372 C CA . ASN A 1 161 ? 31.079 -9.575 -27.635 1.00 58.31 161 ASN A CA 1
ATOM 1373 C C . ASN A 1 161 ? 30.583 -10.886 -28.286 1.00 58.31 161 ASN A C 1
ATOM 1375 O O . ASN A 1 161 ? 30.765 -11.965 -27.713 1.00 58.31 161 ASN A O 1
ATOM 1379 N N . ASN A 1 162 ? 29.921 -10.795 -29.439 1.00 51.53 162 ASN A N 1
ATOM 1380 C CA . ASN A 1 162 ? 29.317 -11.902 -30.186 1.00 51.53 162 ASN A CA 1
ATOM 1381 C C . ASN A 1 162 ? 29.871 -11.956 -31.615 1.00 51.53 162 ASN A C 1
ATOM 1383 O O . ASN A 1 162 ? 29.946 -13.083 -32.152 1.00 51.53 162 ASN A O 1
#